Protein AF-C4IGU0-F1 (afdb_monomer_lite)

Secondary structure (DSSP, 8-state):
--GGGT--HHHHHHHEEEETTEEEETTTTEEES-GGGGT-S--HHHHHHSSSHHHHHHHHHHHHHHHHT-

Radius of gyration: 11.47 Å; chains: 1; bounding box: 29×29×26 Å

pLDDT: mean 83.7, std 8.82, range [54.41, 92.75]

Sequence (70 aa):
MDICKTITLKEFDKRFIRVRQGYEDKLTGRIFYCPYDLGFNIDQDDCLKARECKECWNEVRDYLRFRDEQ

Structure (mmCIF, N/CA/C/O backbone):
data_AF-C4IGU0-F1
#
_entry.id   AF-C4IGU0-F1
#
loop_
_atom_site.group_PDB
_atom_site.id
_atom_site.type_symbol
_atom_site.label_atom_id
_atom_site.label_alt_id
_atom_site.label_comp_id
_atom_site.label_asym_id
_atom_site.label_entity_id
_atom_site.label_seq_id
_atom_site.pdbx_PDB_ins_code
_atom_site.Cartn_x
_atom_site.Cartn_y
_atom_site.Cartn_z
_atom_site.occupancy
_atom_site.B_iso_or_equiv
_atom_site.auth_seq_id
_atom_site.auth_comp_id
_atom_site.auth_asym_id
_atom_site.auth_atom_id
_atom_site.pdbx_PDB_model_num
ATOM 1 N N . MET A 1 1 ? -12.213 -0.544 -6.907 1.00 54.41 1 MET A N 1
ATOM 2 C CA . MET A 1 1 ? -12.122 -0.053 -5.516 1.00 54.41 1 MET A CA 1
ATOM 3 C C . MET A 1 1 ? -10.656 0.232 -5.272 1.00 54.41 1 MET A C 1
ATOM 5 O O . MET A 1 1 ? -9.880 -0.714 -5.280 1.00 54.41 1 MET A O 1
ATOM 9 N N . ASP A 1 2 ? -10.281 1.505 -5.165 1.00 73.94 2 ASP A N 1
ATOM 10 C CA . ASP A 1 2 ? -8.880 1.901 -4.977 1.00 73.94 2 ASP A CA 1
ATOM 11 C C . ASP A 1 2 ? -8.501 1.724 -3.503 1.00 73.94 2 ASP A C 1
ATOM 13 O O . ASP A 1 2 ? -9.057 2.402 -2.635 1.00 73.94 2 ASP A O 1
ATOM 17 N N . ILE A 1 3 ? -7.581 0.802 -3.208 1.00 77.75 3 ILE A N 1
ATOM 18 C CA .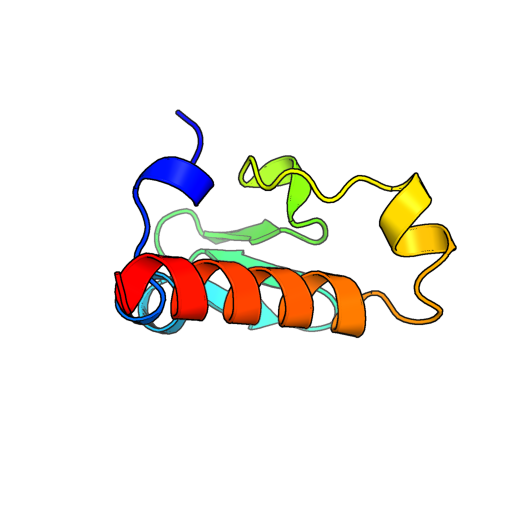 ILE A 1 3 ? -7.157 0.486 -1.833 1.00 77.75 3 ILE A CA 1
ATOM 19 C C . ILE A 1 3 ? -6.507 1.714 -1.179 1.00 77.75 3 ILE A C 1
ATOM 21 O O . ILE A 1 3 ? -6.710 1.956 0.011 1.00 77.75 3 ILE A O 1
ATOM 25 N N . CYS A 1 4 ? -5.804 2.533 -1.965 1.00 80.75 4 CYS A N 1
ATOM 26 C CA . CYS A 1 4 ? -5.152 3.765 -1.518 1.00 80.75 4 CYS A CA 1
ATOM 27 C C . CYS A 1 4 ? -6.085 4.764 -0.810 1.00 80.75 4 CYS A C 1
ATOM 29 O O . CYS A 1 4 ? -5.614 5.538 0.020 1.00 80.75 4 CYS A O 1
ATOM 31 N N . LYS A 1 5 ? -7.395 4.756 -1.101 1.00 80.56 5 LYS A N 1
ATOM 32 C CA . LYS A 1 5 ? -8.352 5.728 -0.544 1.00 80.56 5 LYS A CA 1
ATOM 33 C C . LYS A 1 5 ? -8.882 5.323 0.825 1.00 80.56 5 LYS A C 1
ATOM 35 O O . LYS A 1 5 ? -9.335 6.184 1.568 1.00 80.56 5 LYS A O 1
ATOM 40 N N . THR A 1 6 ? -8.856 4.032 1.147 1.00 85.00 6 THR A N 1
ATOM 41 C CA . THR A 1 6 ? -9.517 3.496 2.345 1.00 85.00 6 THR A CA 1
ATOM 42 C C . THR A 1 6 ? -8.553 2.878 3.345 1.00 85.00 6 THR A C 1
ATOM 44 O O . THR A 1 6 ? -8.885 2.806 4.520 1.00 85.00 6 THR A O 1
ATOM 47 N N . ILE A 1 7 ? -7.384 2.401 2.905 1.00 90.31 7 ILE A N 1
ATOM 48 C CA . ILE A 1 7 ? -6.455 1.702 3.796 1.00 90.31 7 ILE A CA 1
ATOM 49 C C . ILE A 1 7 ? -5.658 2.689 4.641 1.00 90.31 7 ILE A C 1
ATOM 51 O O . ILE A 1 7 ? -5.053 3.591 4.076 1.00 90.31 7 ILE A O 1
ATOM 55 N N . THR A 1 8 ? -5.614 2.507 5.960 1.00 91.44 8 THR A N 1
ATOM 56 C CA . THR A 1 8 ? -4.701 3.238 6.868 1.00 91.44 8 THR A CA 1
ATOM 57 C C . THR A 1 8 ? -3.278 2.683 6.792 1.00 91.44 8 THR A C 1
ATOM 59 O O . THR A 1 8 ? -3.081 1.540 6.376 1.00 91.44 8 THR A O 1
ATOM 62 N N . LEU A 1 9 ? -2.271 3.432 7.245 1.00 90.69 9 LEU A N 1
ATOM 63 C CA . LEU A 1 9 ? -0.897 2.936 7.367 1.00 90.69 9 LEU A CA 1
ATOM 64 C C . LEU A 1 9 ? -0.841 1.679 8.245 1.00 90.69 9 LEU A C 1
ATOM 66 O O . LEU A 1 9 ? -0.192 0.694 7.897 1.00 90.69 9 LEU A O 1
ATOM 70 N N . LYS A 1 10 ? -1.588 1.678 9.355 1.00 91.38 10 LYS A N 1
ATOM 71 C CA . LYS A 1 10 ? -1.663 0.534 10.273 1.00 91.38 10 LYS A CA 1
ATOM 72 C C . LYS A 1 10 ? -2.261 -0.704 9.604 1.00 91.38 10 LYS A C 1
ATOM 74 O O . LYS A 1 10 ? -1.779 -1.817 9.819 1.00 91.38 10 LYS A O 1
ATOM 79 N N . GLU A 1 11 ? -3.318 -0.535 8.814 1.00 91.19 11 GLU A N 1
ATOM 80 C CA . GLU A 1 11 ? -3.890 -1.642 8.048 1.00 91.19 11 GLU A CA 1
ATOM 81 C C . GLU A 1 11 ? -2.973 -2.094 6.921 1.00 91.19 11 GLU A C 1
ATOM 83 O O . GLU A 1 11 ? -2.855 -3.298 6.697 1.00 91.19 11 GLU A O 1
ATOM 88 N N . PHE A 1 12 ? -2.284 -1.163 6.262 1.00 91.31 12 PHE A N 1
ATOM 89 C CA . PHE A 1 12 ? -1.298 -1.474 5.239 1.00 91.31 12 PHE A CA 1
ATOM 90 C C . PHE A 1 12 ? -0.186 -2.359 5.814 1.00 91.31 12 PHE A C 1
ATOM 92 O O . PHE A 1 12 ? 0.043 -3.449 5.299 1.00 91.31 12 PHE A O 1
ATOM 99 N N . ASP A 1 13 ? 0.412 -1.969 6.943 1.00 90.62 13 ASP A N 1
ATOM 100 C CA . ASP A 1 13 ? 1.455 -2.742 7.632 1.00 90.62 13 ASP A CA 1
ATOM 101 C C . ASP A 1 13 ? 0.985 -4.121 8.118 1.00 90.62 13 ASP A C 1
ATOM 103 O O . ASP A 1 13 ? 1.768 -5.070 8.196 1.00 90.62 13 ASP A O 1
ATOM 107 N N . LYS A 1 14 ? -0.303 -4.263 8.447 1.00 92.56 14 LYS A N 1
ATOM 108 C CA . LYS A 1 14 ? -0.876 -5.545 8.876 1.00 92.56 14 LYS A CA 1
ATOM 109 C C . LYS A 1 14 ? -1.192 -6.463 7.694 1.00 92.56 14 LYS A C 1
ATOM 111 O O . LYS A 1 14 ? -1.002 -7.679 7.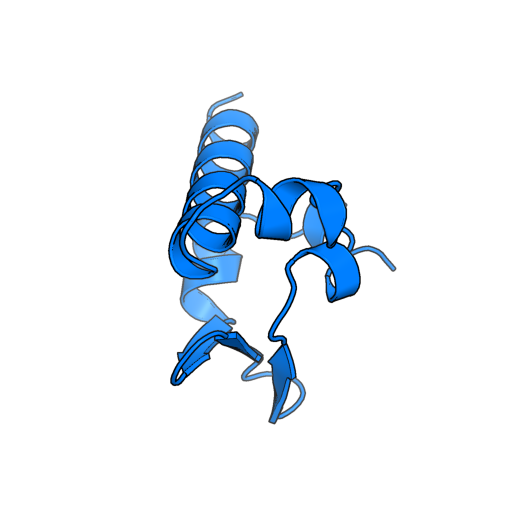795 1.00 92.56 14 LYS A O 1
ATOM 116 N N . ARG A 1 15 ? -1.726 -5.899 6.610 1.00 91.38 15 ARG A N 1
ATOM 117 C CA . ARG A 1 15 ? -2.245 -6.624 5.443 1.00 91.38 15 ARG A CA 1
ATOM 118 C C . ARG A 1 15 ? -1.153 -6.971 4.440 1.00 91.38 15 ARG A C 1
ATOM 120 O O . ARG A 1 15 ? -1.202 -8.056 3.871 1.00 91.38 15 ARG A O 1
ATOM 127 N N . PHE A 1 16 ? -0.188 -6.082 4.241 1.00 91.88 16 PHE A N 1
ATOM 128 C CA . PHE A 1 16 ? 0.834 -6.220 3.216 1.00 91.88 16 PHE A CA 1
ATOM 129 C C . PHE A 1 16 ? 2.184 -6.608 3.825 1.00 91.88 16 PHE A C 1
ATOM 131 O O . PHE A 1 16 ? 2.683 -5.955 4.738 1.00 91.88 16 PHE A O 1
ATOM 138 N N . ILE A 1 17 ? 2.804 -7.668 3.304 1.00 92.25 17 ILE A N 1
ATOM 139 C CA . ILE A 1 17 ? 4.160 -8.087 3.687 1.00 92.25 17 ILE A CA 1
ATOM 140 C C . ILE A 1 17 ? 5.113 -7.710 2.573 1.00 92.25 17 ILE A C 1
ATOM 142 O O . ILE A 1 17 ? 4.862 -8.011 1.411 1.00 92.25 17 ILE A O 1
ATOM 146 N N . ARG A 1 18 ? 6.250 -7.113 2.919 1.00 88.62 18 ARG A N 1
ATOM 147 C CA . ARG A 1 18 ? 7.300 -6.866 1.937 1.00 88.62 18 ARG A CA 1
ATOM 148 C C . ARG A 1 18 ? 7.882 -8.190 1.429 1.00 88.62 18 ARG A C 1
ATOM 150 O O . ARG A 1 18 ? 8.441 -8.959 2.209 1.00 88.62 18 ARG A O 1
ATOM 157 N N . VAL A 1 19 ? 7.811 -8.418 0.120 1.00 88.12 19 VAL A N 1
ATOM 158 C CA . VAL A 1 19 ? 8.362 -9.598 -0.558 1.00 88.12 19 VAL A CA 1
ATOM 159 C C . VAL A 1 19 ? 9.197 -9.146 -1.753 1.00 88.12 19 VAL A C 1
ATOM 161 O O . VAL A 1 19 ? 8.683 -8.589 -2.721 1.00 88.12 19 VAL A O 1
ATOM 164 N N . ARG A 1 20 ? 10.509 -9.416 -1.712 1.00 83.81 20 ARG A N 1
ATOM 165 C CA . ARG A 1 20 ? 11.472 -9.002 -2.751 1.00 83.81 20 ARG A CA 1
ATOM 166 C C . ARG A 1 20 ? 11.368 -7.490 -3.041 1.00 83.81 20 ARG A C 1
ATOM 168 O O . ARG A 1 20 ? 11.711 -6.686 -2.177 1.00 83.81 20 ARG A O 1
ATOM 175 N N . GLN A 1 21 ? 10.914 -7.119 -4.241 1.00 80.56 21 GLN A N 1
ATOM 176 C CA . GLN A 1 21 ? 10.764 -5.736 -4.712 1.00 80.56 21 GLN A CA 1
ATOM 177 C C . GLN A 1 21 ? 9.333 -5.185 -4.553 1.00 80.56 21 GLN A C 1
ATOM 179 O O . GLN A 1 21 ? 9.074 -4.057 -4.954 1.00 80.56 21 GLN A O 1
ATOM 184 N N . GLY A 1 22 ? 8.408 -5.960 -3.984 1.00 87.19 22 GLY A N 1
ATOM 185 C CA . GLY A 1 22 ? 7.001 -5.585 -3.864 1.00 87.19 22 GLY A CA 1
ATOM 186 C C . GLY A 1 22 ? 6.399 -5.926 -2.506 1.00 87.19 22 GLY A C 1
ATOM 187 O O . GLY A 1 22 ? 7.108 -6.203 -1.532 1.00 87.19 22 GLY A O 1
ATOM 188 N N . TYR A 1 23 ? 5.071 -5.924 -2.467 1.00 90.81 23 TYR A N 1
ATOM 189 C CA . TYR A 1 23 ? 4.268 -6.262 -1.302 1.00 90.81 23 TYR A CA 1
ATOM 190 C C . TYR A 1 23 ? 3.249 -7.351 -1.631 1.00 90.81 23 TYR A C 1
ATOM 192 O O . TYR A 1 23 ? 2.486 -7.240 -2.585 1.00 90.81 23 TYR A O 1
ATOM 200 N N . GLU A 1 24 ? 3.224 -8.402 -0.823 1.00 92.75 24 GLU A N 1
ATOM 201 C CA . GLU A 1 24 ? 2.206 -9.444 -0.869 1.00 92.75 24 GLU A CA 1
ATOM 202 C C . GLU A 1 24 ? 1.017 -9.053 0.006 1.00 92.75 24 GLU A C 1
ATOM 204 O O . GLU A 1 24 ? 1.175 -8.787 1.198 1.00 92.75 24 GLU A O 1
ATOM 209 N N . ASP A 1 25 ? -0.176 -9.033 -0.580 1.00 92.31 25 ASP A N 1
ATOM 210 C CA . ASP A 1 25 ? -1.430 -8.891 0.150 1.00 92.31 25 ASP A CA 1
ATOM 211 C C . ASP A 1 25 ? -1.827 -10.228 0.782 1.00 92.31 25 ASP A C 1
ATOM 213 O O . ASP A 1 25 ? -2.231 -11.154 0.078 1.00 92.31 25 ASP A O 1
ATOM 217 N N . LYS A 1 26 ? -1.805 -10.321 2.116 1.00 91.44 26 LYS A N 1
ATOM 218 C CA . LYS A 1 26 ? -2.192 -11.549 2.828 1.00 91.44 26 LYS A CA 1
ATOM 219 C C . LYS A 1 26 ? -3.650 -11.958 2.612 1.00 91.44 26 LYS A C 1
ATOM 221 O O . LYS A 1 26 ? -3.975 -13.119 2.836 1.00 91.44 26 LYS A O 1
ATOM 226 N N . LEU A 1 27 ? -4.539 -11.032 2.238 1.00 87.81 27 LEU A N 1
ATOM 227 C CA . LEU A 1 27 ? -5.953 -11.362 2.025 1.00 87.81 27 LEU A CA 1
ATOM 228 C C . LEU A 1 27 ? -6.186 -12.073 0.694 1.00 87.81 27 LEU A C 1
ATOM 230 O O . LEU A 1 27 ? -7.057 -12.932 0.607 1.00 87.81 27 LEU A O 1
ATOM 234 N N . THR A 1 28 ? -5.430 -11.704 -0.339 1.00 88.62 28 THR A N 1
ATOM 235 C CA . THR A 1 28 ? -5.617 -12.226 -1.700 1.00 88.62 28 THR A CA 1
ATOM 236 C C . THR A 1 28 ? -4.492 -13.158 -2.148 1.00 88.62 28 THR A C 1
ATOM 238 O O . THR A 1 28 ? -4.643 -13.842 -3.156 1.00 88.62 28 THR A O 1
ATOM 241 N N . GLY A 1 29 ? -3.365 -13.186 -1.429 1.00 88.06 29 GLY A N 1
ATOM 242 C CA . GLY A 1 29 ? -2.140 -13.889 -1.822 1.00 88.06 29 GLY A CA 1
ATOM 243 C C . GLY A 1 29 ? -1.438 -13.263 -3.031 1.00 88.06 29 GLY A C 1
ATOM 244 O O . GLY A 1 29 ? -0.525 -13.861 -3.597 1.00 88.06 29 GLY A O 1
ATOM 245 N N . ARG A 1 30 ? -1.878 -12.079 -3.476 1.00 90.62 30 ARG A N 1
ATOM 246 C CA . ARG A 1 30 ? -1.348 -11.418 -4.669 1.00 90.62 30 ARG A CA 1
ATOM 247 C C . ARG A 1 30 ? -0.156 -10.541 -4.309 1.00 90.62 30 ARG A C 1
ATOM 249 O O . ARG A 1 30 ? -0.214 -9.763 -3.360 1.00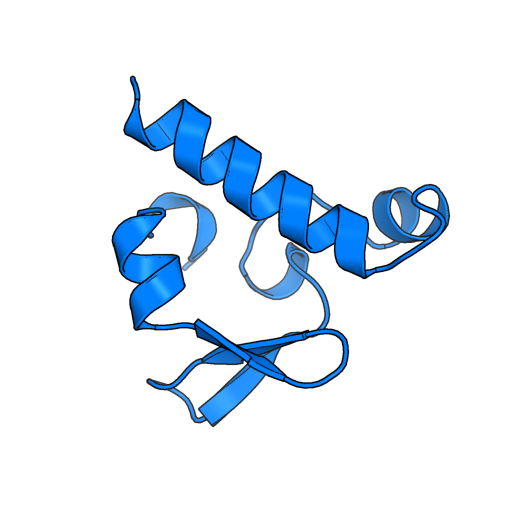 90.62 30 ARG A O 1
ATOM 256 N N . ILE A 1 31 ? 0.900 -10.631 -5.114 1.00 90.88 31 ILE A N 1
ATOM 257 C CA . ILE A 1 31 ? 2.071 -9.758 -5.012 1.00 90.88 31 ILE A CA 1
ATOM 258 C C . ILE A 1 31 ? 1.870 -8.544 -5.919 1.00 90.88 31 ILE A C 1
ATOM 260 O O . ILE A 1 31 ? 1.592 -8.683 -7.111 1.00 90.88 31 ILE A O 1
ATOM 264 N N . PHE A 1 32 ? 2.035 -7.363 -5.339 1.00 89.00 32 PHE A N 1
ATOM 265 C CA . PHE A 1 32 ? 2.005 -6.072 -6.006 1.00 89.00 32 PHE A CA 1
ATOM 266 C C . PHE A 1 32 ? 3.423 -5.523 -6.083 1.00 89.00 32 PHE A C 1
ATOM 268 O O . PHE A 1 32 ? 4.087 -5.350 -5.061 1.00 89.00 32 PHE A O 1
ATOM 275 N N . TYR A 1 33 ? 3.898 -5.264 -7.297 1.00 86.50 33 TYR A N 1
ATOM 276 C CA . TYR A 1 33 ? 5.228 -4.693 -7.524 1.00 86.50 33 TYR A CA 1
ATOM 277 C C . TYR A 1 33 ? 5.181 -3.173 -7.657 1.00 86.50 33 TYR A C 1
ATOM 279 O O . TYR A 1 33 ? 6.156 -2.512 -7.308 1.00 86.50 33 TYR A O 1
ATOM 287 N N . CYS A 1 34 ? 4.041 -2.629 -8.091 1.00 86.19 34 CYS A N 1
ATOM 288 C CA . CYS A 1 34 ? 3.830 -1.203 -8.253 1.00 86.19 34 CYS A CA 1
ATOM 289 C C . CYS A 1 34 ? 2.713 -0.701 -7.318 1.00 86.19 34 CYS A C 1
ATOM 291 O O . CYS A 1 34 ? 1.650 -1.324 -7.238 1.00 86.19 34 CYS A O 1
ATOM 293 N N . PRO A 1 35 ? 2.905 0.444 -6.641 1.00 87.62 35 PRO A N 1
ATOM 294 C CA . PRO A 1 35 ? 1.837 1.126 -5.915 1.00 87.62 35 PRO A CA 1
ATOM 295 C C . PRO A 1 35 ? 0.627 1.500 -6.780 1.00 87.62 35 PRO A C 1
ATOM 297 O O . PRO A 1 35 ? -0.499 1.514 -6.278 1.00 87.62 35 PRO A O 1
ATOM 300 N N . TYR A 1 36 ? 0.839 1.766 -8.073 1.00 87.50 36 TYR A N 1
ATOM 301 C CA . TYR A 1 36 ? -0.231 2.088 -9.019 1.00 87.50 36 TYR A CA 1
ATOM 302 C C . TYR A 1 36 ? -1.323 1.013 -9.058 1.00 87.50 36 TYR A C 1
ATOM 304 O O . TYR A 1 36 ? -2.511 1.326 -9.070 1.00 87.50 36 TYR A O 1
ATOM 312 N N . ASP A 1 37 ? -0.936 -0.264 -8.973 1.00 85.88 37 ASP A N 1
ATOM 313 C CA . ASP A 1 37 ? -1.869 -1.398 -8.965 1.00 85.88 37 ASP A CA 1
ATOM 314 C C . ASP A 1 37 ? -2.807 -1.402 -7.741 1.00 85.88 37 ASP A C 1
ATOM 316 O O . ASP A 1 37 ? -3.853 -2.054 -7.747 1.00 85.88 37 ASP A O 1
ATOM 320 N N . LEU A 1 38 ? -2.438 -0.683 -6.677 1.00 85.88 38 LEU A N 1
ATOM 321 C CA . LEU A 1 38 ? -3.238 -0.491 -5.464 1.00 85.88 38 LEU A CA 1
ATOM 322 C C . LEU A 1 38 ? -4.035 0.828 -5.488 1.00 85.88 38 LEU A C 1
ATOM 324 O O . LEU A 1 38 ? -4.763 1.132 -4.535 1.00 85.88 38 LEU A O 1
ATOM 328 N N . GLY A 1 39 ? -3.916 1.594 -6.575 1.00 87.12 39 GLY A N 1
ATOM 329 C CA . GLY A 1 39 ? -4.580 2.873 -6.808 1.00 87.12 39 GLY A CA 1
ATOM 330 C C . GLY A 1 39 ? -3.787 4.097 -6.343 1.00 87.12 39 GLY A C 1
ATOM 331 O O . GLY A 1 39 ? -4.323 5.203 -6.387 1.00 87.12 39 GLY A O 1
ATOM 332 N N . PHE A 1 40 ? -2.546 3.944 -5.864 1.00 87.50 40 PHE A N 1
ATOM 333 C CA . PHE A 1 40 ? -1.714 5.106 -5.529 1.00 87.50 40 PHE A CA 1
ATOM 334 C C . PHE A 1 40 ? -1.329 5.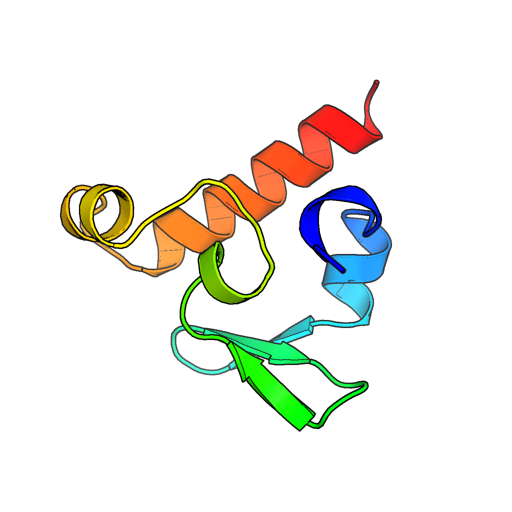860 -6.803 1.00 87.50 40 PHE A C 1
ATOM 336 O O . PHE A 1 40 ? -1.051 5.250 -7.831 1.00 87.50 40 PHE A O 1
ATOM 343 N N . ASN A 1 41 ? -1.283 7.190 -6.730 1.00 84.00 41 ASN A N 1
ATOM 344 C CA . ASN A 1 41 ? -0.905 8.035 -7.862 1.00 84.00 41 ASN A CA 1
ATOM 345 C C . ASN A 1 41 ? 0.625 8.127 -7.998 1.00 84.00 41 ASN A C 1
ATOM 347 O O . ASN A 1 41 ? 1.185 9.213 -7.921 1.00 84.00 41 ASN A O 1
ATOM 351 N N . ILE A 1 42 ? 1.271 6.963 -8.093 1.00 82.12 42 ILE A N 1
ATOM 352 C CA . ILE A 1 42 ? 2.707 6.783 -8.327 1.00 82.12 42 ILE A CA 1
ATOM 353 C C . ILE A 1 42 ? 2.797 5.860 -9.530 1.00 82.12 42 ILE A C 1
ATOM 355 O O . ILE A 1 42 ? 2.488 4.671 -9.404 1.00 82.12 42 ILE A O 1
ATOM 359 N N . ASP A 1 43 ? 3.146 6.404 -10.689 1.00 75.38 43 ASP A N 1
ATOM 360 C CA . ASP A 1 43 ? 3.178 5.639 -11.929 1.00 75.38 43 ASP A CA 1
ATOM 361 C C . ASP A 1 43 ? 4.591 5.147 -12.286 1.00 75.38 43 ASP A C 1
ATOM 363 O O . ASP A 1 43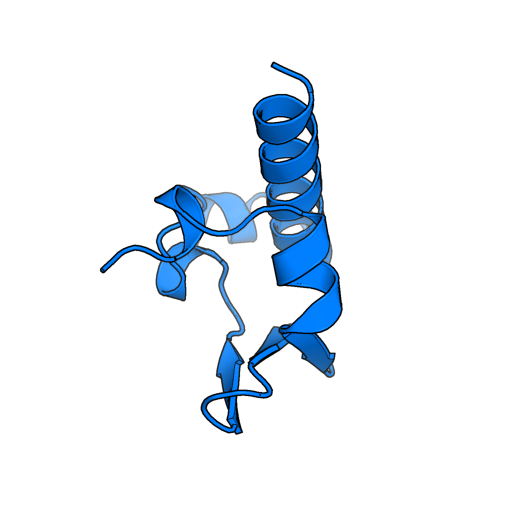 ? 5.567 5.327 -11.551 1.00 75.38 43 ASP A O 1
ATOM 367 N N . GLN A 1 44 ? 4.696 4.420 -13.399 1.00 70.44 44 GLN A N 1
ATOM 368 C CA . GLN A 1 44 ? 5.963 3.836 -13.825 1.00 70.44 44 GLN A CA 1
ATOM 369 C C . GLN A 1 44 ? 7.007 4.910 -14.174 1.00 70.44 44 GLN A C 1
ATOM 371 O O . GLN A 1 44 ? 8.190 4.659 -13.978 1.00 70.44 44 GLN A O 1
ATOM 376 N N . ASP A 1 45 ? 6.604 6.088 -14.652 1.00 75.31 45 ASP A N 1
ATOM 377 C CA . ASP A 1 45 ? 7.500 7.202 -14.974 1.00 75.31 45 ASP A CA 1
ATOM 378 C C . ASP A 1 45 ? 8.103 7.814 -13.701 1.00 75.31 45 ASP A C 1
ATOM 380 O O . ASP A 1 45 ? 9.310 8.062 -13.649 1.00 75.31 45 ASP A O 1
ATOM 384 N N . ASP A 1 46 ? 7.308 7.956 -12.634 1.00 70.94 46 ASP A N 1
ATOM 385 C CA . ASP A 1 46 ? 7.812 8.328 -11.302 1.00 70.94 46 ASP A CA 1
ATOM 386 C C . ASP A 1 46 ? 8.807 7.290 -10.783 1.00 70.94 46 ASP A C 1
ATOM 388 O O . ASP A 1 46 ? 9.893 7.628 -10.310 1.00 70.94 46 ASP A O 1
ATOM 392 N N . CYS A 1 47 ? 8.488 6.007 -10.958 1.00 71.81 47 CYS A N 1
ATOM 393 C CA . CYS A 1 47 ? 9.344 4.925 -10.487 1.00 71.81 47 CYS A CA 1
ATOM 394 C C . CYS A 1 47 ? 10.592 4.693 -11.363 1.00 71.81 47 CYS A C 1
ATOM 396 O O . CYS A 1 47 ? 11.535 4.055 -10.909 1.00 71.81 47 CYS A O 1
ATOM 398 N N . LEU A 1 48 ? 10.628 5.205 -12.600 1.00 70.50 48 LEU A N 1
ATOM 399 C CA . LEU A 1 48 ? 11.826 5.251 -13.451 1.00 70.50 48 LEU A CA 1
ATOM 400 C C . LEU A 1 48 ? 12.726 6.453 -13.118 1.00 70.50 48 LEU A C 1
ATOM 402 O O . LEU A 1 48 ? 13.934 6.399 -13.360 1.00 70.50 48 LEU A O 1
ATOM 406 N N . LYS A 1 49 ? 12.154 7.534 -12.570 1.00 70.69 49 LYS A N 1
ATOM 407 C CA . LYS A 1 49 ? 12.902 8.688 -12.041 1.00 70.69 49 LYS A CA 1
ATOM 408 C C . LYS A 1 49 ? 13.494 8.392 -10.668 1.00 70.69 49 LYS A C 1
ATOM 410 O O . LYS A 1 49 ? 14.631 8.785 -10.402 1.00 70.69 49 LYS A O 1
ATOM 415 N N . ALA A 1 50 ? 12.745 7.692 -9.820 1.00 64.94 50 ALA A N 1
ATOM 416 C CA . ALA A 1 50 ? 13.251 7.115 -8.588 1.00 64.94 50 ALA A CA 1
ATOM 417 C C . ALA A 1 50 ? 14.235 5.995 -8.951 1.00 64.94 50 ALA A C 1
ATOM 419 O O . ALA A 1 50 ? 13.900 5.052 -9.661 1.00 64.94 50 ALA A O 1
ATOM 420 N N . ARG A 1 51 ? 15.493 6.094 -8.522 1.00 61.31 51 ARG A N 1
ATOM 421 C CA . ARG A 1 51 ? 16.539 5.148 -8.952 1.00 61.31 51 ARG A CA 1
ATOM 422 C C . ARG A 1 51 ? 16.276 3.722 -8.465 1.00 61.31 51 ARG A C 1
ATOM 424 O O . ARG A 1 51 ? 16.856 2.782 -9.010 1.00 61.31 51 ARG A O 1
ATOM 431 N N . GLU A 1 52 ? 15.427 3.556 -7.449 1.00 66.56 52 GLU A N 1
ATOM 432 C CA . GLU A 1 52 ? 15.086 2.265 -6.864 1.00 66.56 52 GLU A CA 1
ATOM 433 C C . GLU A 1 52 ? 13.577 2.125 -6.607 1.00 66.56 52 GLU A C 1
ATOM 435 O O . GLU A 1 52 ? 12.973 2.951 -5.929 1.00 66.56 52 GLU A O 1
ATOM 440 N N . CYS A 1 53 ? 12.973 0.992 -6.995 1.00 67.56 53 CYS A N 1
ATOM 441 C CA . CYS A 1 53 ? 11.555 0.693 -6.716 1.00 67.56 53 CYS A CA 1
ATOM 442 C C . CYS A 1 53 ? 11.198 0.706 -5.216 1.00 67.56 53 CYS A C 1
ATOM 444 O O . CYS A 1 53 ? 10.028 0.759 -4.841 1.00 67.56 53 CYS A O 1
ATOM 446 N N . LYS A 1 54 ? 12.205 0.637 -4.337 1.00 70.19 54 LYS A N 1
ATOM 447 C CA . LYS A 1 54 ? 12.037 0.781 -2.890 1.00 70.19 54 LYS A CA 1
ATOM 448 C C . LYS A 1 54 ? 11.590 2.197 -2.499 1.00 70.19 54 LYS A C 1
ATOM 450 O O . LYS A 1 54 ? 10.880 2.327 -1.508 1.00 70.19 54 LYS A O 1
ATOM 455 N N . GLU A 1 55 ? 11.980 3.222 -3.254 1.00 78.75 55 GLU A N 1
ATOM 456 C CA . GLU A 1 55 ? 11.590 4.614 -3.000 1.00 78.75 55 GLU A CA 1
ATOM 457 C C . GLU A 1 55 ? 10.089 4.816 -3.237 1.00 78.75 55 GLU A C 1
ATOM 459 O O . GLU A 1 55 ? 9.413 5.348 -2.361 1.00 78.75 55 GLU A O 1
ATOM 464 N N . CYS A 1 56 ? 9.543 4.228 -4.308 1.00 84.88 56 CYS A N 1
ATOM 465 C CA . CYS A 1 56 ? 8.114 4.277 -4.641 1.00 84.88 56 CYS A CA 1
ATOM 466 C C . CYS A 1 56 ? 7.234 3.758 -3.478 1.00 84.88 56 CYS A C 1
ATOM 468 O O . CYS A 1 56 ? 6.173 4.300 -3.183 1.00 84.88 56 CYS A O 1
ATOM 470 N N . TRP A 1 57 ? 7.685 2.726 -2.754 1.00 86.06 57 TRP A N 1
ATOM 471 C CA . TRP A 1 57 ? 6.971 2.205 -1.580 1.00 86.06 57 TRP A CA 1
ATOM 472 C C . TRP A 1 57 ? 7.171 3.030 -0.304 1.00 86.06 57 TRP A C 1
ATOM 474 O O . TRP A 1 57 ? 6.313 2.982 0.579 1.00 86.06 57 TRP A O 1
ATOM 484 N N . ASN A 1 58 ? 8.272 3.773 -0.181 1.00 86.56 58 ASN A N 1
ATOM 485 C CA . ASN A 1 58 ? 8.440 4.714 0.927 1.00 86.56 58 ASN A CA 1
ATOM 486 C C . ASN A 1 58 ? 7.455 5.876 0.778 1.00 86.56 58 ASN A C 1
ATOM 488 O O . ASN A 1 58 ? 6.762 6.191 1.739 1.00 86.56 58 ASN A O 1
ATOM 492 N N . GLU A 1 59 ? 7.298 6.409 -0.436 1.00 87.06 59 GLU A N 1
ATOM 493 C CA . GLU A 1 59 ? 6.332 7.474 -0.728 1.00 87.06 59 GLU A CA 1
ATOM 494 C C . GLU A 1 59 ? 4.894 7.062 -0.402 1.00 87.06 59 GLU A C 1
ATOM 496 O O . GLU A 1 59 ? 4.147 7.835 0.194 1.00 87.06 59 GLU A O 1
ATOM 501 N N . VAL A 1 60 ? 4.512 5.813 -0.698 1.00 88.75 60 VAL A N 1
ATOM 502 C CA . VAL A 1 60 ? 3.218 5.256 -0.262 1.00 88.75 60 VAL A CA 1
ATOM 503 C C . VAL A 1 60 ? 3.055 5.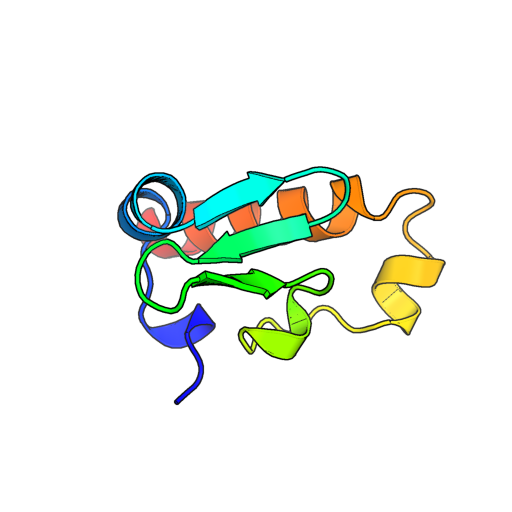355 1.251 1.00 88.75 60 VAL A C 1
ATOM 505 O O . VAL A 1 60 ? 2.006 5.777 1.737 1.00 88.75 60 VAL A O 1
ATOM 508 N N . ARG A 1 61 ? 4.073 4.946 2.013 1.00 89.19 61 ARG A N 1
ATOM 509 C CA . ARG A 1 61 ? 4.013 4.960 3.479 1.00 89.19 61 ARG A CA 1
ATOM 510 C C . ARG A 1 61 ? 3.969 6.381 4.023 1.00 89.19 61 ARG A C 1
ATOM 512 O O . ARG A 1 61 ? 3.196 6.619 4.945 1.00 89.19 61 ARG A O 1
ATOM 519 N N . ASP A 1 62 ? 4.749 7.299 3.459 1.00 89.44 62 ASP A N 1
ATOM 520 C CA . ASP A 1 62 ? 4.748 8.712 3.848 1.00 89.44 62 ASP A CA 1
ATOM 521 C C . ASP A 1 62 ? 3.404 9.377 3.531 1.00 89.44 62 ASP A C 1
ATOM 523 O O . ASP A 1 62 ? 2.852 10.071 4.383 1.00 89.44 62 ASP A O 1
ATOM 527 N N . TYR A 1 63 ? 2.814 9.086 2.368 1.00 89.00 63 TYR A N 1
ATOM 528 C CA . TYR A 1 63 ? 1.463 9.528 2.020 1.00 89.00 63 TYR A CA 1
ATOM 529 C C . TYR A 1 63 ? 0.421 9.013 3.019 1.00 89.00 63 TYR A C 1
ATOM 531 O O . TYR A 1 63 ? -0.378 9.792 3.539 1.00 89.00 63 TYR A O 1
ATOM 539 N N . LEU A 1 64 ? 0.431 7.707 3.310 1.00 89.94 64 LEU A N 1
ATOM 540 C CA . LEU A 1 64 ? -0.503 7.108 4.265 1.00 89.94 64 LEU A CA 1
ATOM 541 C C . LEU A 1 64 ? -0.313 7.685 5.668 1.00 89.94 64 LEU A C 1
ATOM 543 O O . LEU A 1 64 ? -1.297 7.950 6.349 1.00 89.94 64 LEU A O 1
ATOM 547 N N . ARG A 1 65 ? 0.937 7.916 6.083 1.00 90.62 65 ARG A N 1
ATOM 548 C CA . ARG A 1 65 ? 1.264 8.538 7.365 1.00 90.62 65 ARG A CA 1
ATOM 549 C C . ARG A 1 65 ? 0.704 9.955 7.453 1.00 90.62 65 ARG A C 1
ATOM 551 O O . ARG A 1 65 ? -0.031 10.243 8.387 1.00 90.62 65 ARG A O 1
ATOM 558 N N . PHE A 1 66 ? 1.008 10.799 6.468 1.00 89.12 66 PHE A N 1
ATOM 559 C CA . PHE A 1 66 ? 0.535 12.181 6.430 1.00 89.12 66 PHE A CA 1
ATOM 560 C C . PHE A 1 66 ? -0.993 12.255 6.432 1.00 89.12 66 PHE A C 1
ATOM 562 O O . PHE A 1 66 ? -1.571 13.096 7.110 1.00 89.12 66 PHE A O 1
ATOM 569 N N . ARG A 1 67 ? -1.657 11.366 5.686 1.00 87.94 67 ARG A N 1
ATOM 570 C CA . ARG A 1 67 ? -3.118 11.317 5.621 1.00 87.94 67 ARG A CA 1
ATOM 571 C C . ARG A 1 67 ? -3.749 10.825 6.927 1.00 87.94 67 ARG A C 1
ATOM 573 O O . ARG A 1 67 ? -4.811 11.312 7.278 1.00 87.94 67 ARG A O 1
ATOM 580 N N . ASP A 1 68 ? -3.134 9.862 7.612 1.00 87.25 68 ASP A N 1
ATOM 581 C CA . ASP A 1 68 ? -3.633 9.335 8.890 1.00 87.25 68 ASP A CA 1
ATOM 582 C C . ASP A 1 68 ? -3.378 10.298 10.073 1.00 87.25 68 ASP A C 1
ATOM 584 O O . ASP A 1 68 ? -4.027 10.173 11.110 1.00 87.25 68 ASP A O 1
ATOM 588 N N . GLU A 1 69 ? -2.427 11.232 9.940 1.00 84.44 69 GLU A N 1
ATOM 589 C CA . GLU A 1 69 ? -2.121 12.284 10.925 1.00 84.44 69 GLU A CA 1
ATOM 590 C C . GLU A 1 69 ? -3.015 13.541 10.788 1.00 84.44 69 GLU A C 1
ATOM 592 O O . GLU A 1 69 ? -2.913 14.437 11.630 1.00 84.44 69 GLU A O 1
ATOM 597 N N . GLN A 1 70 ? -3.890 13.611 9.772 1.00 66.06 70 GLN A N 1
ATOM 598 C CA . GLN A 1 70 ? -4.894 14.675 9.580 1.00 66.06 70 GLN A CA 1
ATOM 599 C C . GLN A 1 70 ? -6.303 14.238 9.986 1.00 66.06 70 GLN A C 1
ATOM 601 O O . GLN A 1 70 ? -7.038 15.101 10.519 1.00 66.06 70 GLN A O 1
#

Foldseek 3Di:
DQQLVPAALVNCVVQWDDDDQFTQGPVVRDTDNASVVNVDPQDVVNVVVVVGSVVRVVVSSVVNVVVVVD

Organism: NCBI:txid632245